Protein AF-A0A2E2AI32-F1 (afdb_monomer_lite)

Secondary structure (DSSP, 8-state):
-HHHHTTTHHHHHHHHHHHHHHHHHHT----HHHHHHHHTHHHHHHHHHHHHHHHHHHHTTTSS-HHHHHHHHHHHHHHHHHHHHHHHHHHHHH--

Sequence (96 aa):
MLFIITLGIYGIYRYCVTFKEMVEHQGQEENAVLWTILALIPIGSLFSFWKYGGLVEGVTNNKYPHRLLFVLLIFMGLAAWLITQLEPNKPATQEA

Structure (mmCIF, N/CA/C/O backbone):
data_AF-A0A2E2AI32-F1
#
_entry.id   AF-A0A2E2AI32-F1
#
loop_
_atom_site.group_PDB
_atom_site.id
_atom_site.type_symbol
_atom_site.label_atom_id
_atom_site.label_alt_id
_atom_site.label_comp_id
_atom_site.label_asym_id
_atom_site.label_entity_id
_atom_site.label_seq_id
_atom_site.pdbx_PDB_ins_code
_atom_site.Cartn_x
_atom_site.Cartn_y
_atom_site.Cartn_z
_atom_site.occupancy
_atom_site.B_iso_or_equiv
_atom_site.auth_seq_id
_atom_site.auth_comp_id
_atom_site.auth_asym_id
_atom_site.auth_atom_id
_atom_site.pdbx_PDB_model_num
ATOM 1 N N . MET A 1 1 ? -19.573 -0.750 -3.727 1.00 62.03 1 MET A N 1
ATOM 2 C CA . MET A 1 1 ? -19.630 0.272 -4.798 1.00 62.03 1 MET A CA 1
ATOM 3 C C . MET A 1 1 ? -18.880 1.552 -4.427 1.00 62.03 1 MET A C 1
ATOM 5 O O . MET A 1 1 ? -17.995 1.932 -5.178 1.00 62.03 1 MET A O 1
ATOM 9 N N . LEU A 1 2 ? -19.133 2.158 -3.256 1.00 73.44 2 LEU A N 1
ATOM 10 C CA . LEU A 1 2 ? -18.457 3.396 -2.819 1.00 73.44 2 LEU A CA 1
ATOM 11 C C . LEU A 1 2 ? -16.921 3.309 -2.776 1.00 73.44 2 LEU A C 1
ATOM 13 O O . LEU A 1 2 ? -16.262 4.259 -3.165 1.00 73.44 2 LEU A O 1
ATOM 17 N N . PHE A 1 3 ? -16.351 2.156 -2.405 1.00 68.19 3 PHE A N 1
ATOM 18 C CA . PHE A 1 3 ? -14.896 1.939 -2.397 1.00 68.19 3 PHE A CA 1
ATOM 19 C C . PHE A 1 3 ? -14.213 2.296 -3.729 1.00 68.19 3 PHE A C 1
ATOM 21 O O . PHE A 1 3 ? -13.187 2.967 -3.734 1.00 68.19 3 PHE A O 1
ATOM 28 N N . ILE A 1 4 ? -14.803 1.878 -4.853 1.00 70.56 4 ILE A N 1
ATOM 29 C CA . ILE A 1 4 ? -14.258 2.122 -6.196 1.00 70.56 4 ILE A CA 1
ATOM 30 C C . ILE A 1 4 ? -14.447 3.595 -6.580 1.00 70.56 4 ILE A C 1
ATOM 32 O O . ILE A 1 4 ? -13.536 4.219 -7.113 1.00 70.56 4 ILE A O 1
ATOM 36 N N . ILE A 1 5 ? -15.607 4.168 -6.247 1.00 76.00 5 ILE A N 1
ATOM 37 C CA . ILE A 1 5 ? -15.976 5.552 -6.584 1.00 76.00 5 ILE A CA 1
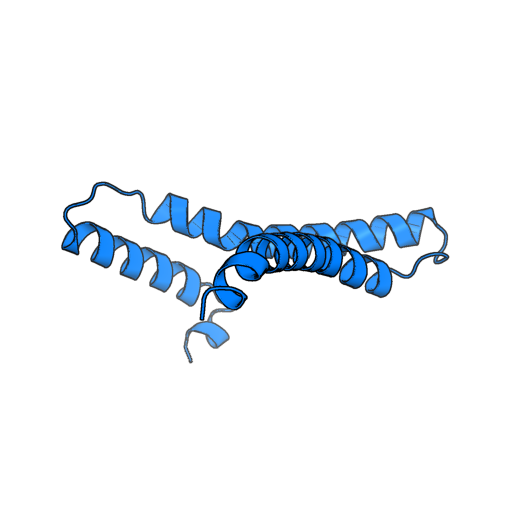ATOM 38 C C . ILE A 1 5 ? -15.077 6.563 -5.856 1.00 76.00 5 ILE A C 1
ATOM 40 O O . ILE A 1 5 ? -14.727 7.593 -6.420 1.00 76.00 5 ILE A O 1
ATOM 44 N N . THR A 1 6 ? -14.653 6.260 -4.627 1.00 81.00 6 THR A N 1
ATOM 45 C CA . THR A 1 6 ? -13.785 7.141 -3.829 1.00 81.00 6 THR A CA 1
ATOM 46 C C . THR A 1 6 ? -12.297 6.814 -3.952 1.00 81.00 6 THR A C 1
ATOM 48 O O . THR A 1 6 ? -11.532 7.197 -3.068 1.00 81.00 6 THR A O 1
ATOM 51 N N . LEU A 1 7 ? -11.884 6.027 -4.954 1.00 78.44 7 LEU A N 1
ATOM 52 C CA . LEU A 1 7 ? -10.489 5.589 -5.124 1.00 78.44 7 LEU A CA 1
ATOM 53 C C . LEU A 1 7 ? -9.886 4.963 -3.846 1.00 78.44 7 LEU A C 1
ATOM 55 O O . LEU A 1 7 ? -8.741 5.219 -3.487 1.00 78.44 7 LEU A O 1
ATOM 59 N N . GLY A 1 8 ? -10.676 4.176 -3.111 1.00 77.25 8 GLY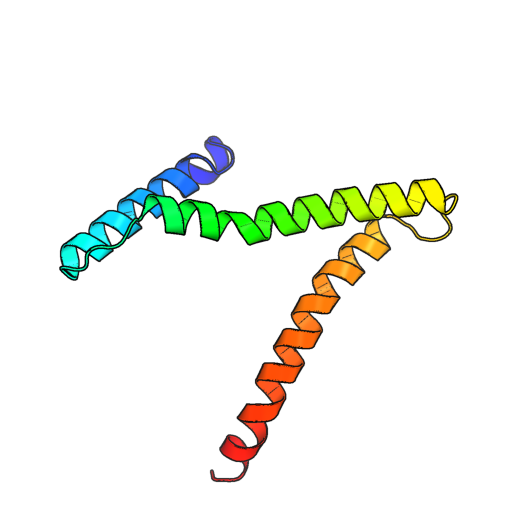 A N 1
ATOM 60 C CA . GLY A 1 8 ? -10.241 3.487 -1.893 1.00 77.25 8 GLY A CA 1
ATOM 61 C C . GLY A 1 8 ? -10.309 4.297 -0.590 1.00 77.25 8 GLY A C 1
ATOM 62 O O . GLY A 1 8 ? -10.301 3.684 0.477 1.00 77.25 8 GLY A O 1
ATOM 63 N N . ILE A 1 9 ? -10.483 5.627 -0.632 1.00 84.31 9 ILE A N 1
ATOM 64 C CA . ILE A 1 9 ? -10.527 6.488 0.575 1.00 84.31 9 ILE A CA 1
ATOM 65 C C . ILE A 1 9 ? -11.662 6.077 1.525 1.00 84.31 9 ILE A C 1
ATOM 67 O O . ILE A 1 9 ? -11.451 5.930 2.729 1.00 84.31 9 ILE A O 1
ATOM 71 N N . TYR A 1 10 ? -12.856 5.810 0.988 1.00 85.44 10 TYR A N 1
ATOM 72 C CA . TYR A 1 10 ? -13.984 5.318 1.783 1.00 85.44 10 TYR A CA 1
ATOM 73 C C . TYR A 1 10 ? -13.699 3.961 2.440 1.00 85.44 10 TYR A C 1
ATOM 75 O O . TYR A 1 10 ? -14.217 3.679 3.516 1.00 85.44 10 TYR A O 1
ATOM 83 N N . GLY A 1 11 ? -12.859 3.121 1.826 1.00 84.62 11 GLY A N 1
ATOM 84 C CA . GLY A 1 11 ? -12.440 1.854 2.426 1.00 84.62 11 GLY A CA 1
ATOM 85 C C . GLY A 1 11 ? -11.574 2.041 3.659 1.00 84.62 11 GLY A C 1
ATOM 86 O O . GLY A 1 11 ? -11.810 1.375 4.659 1.00 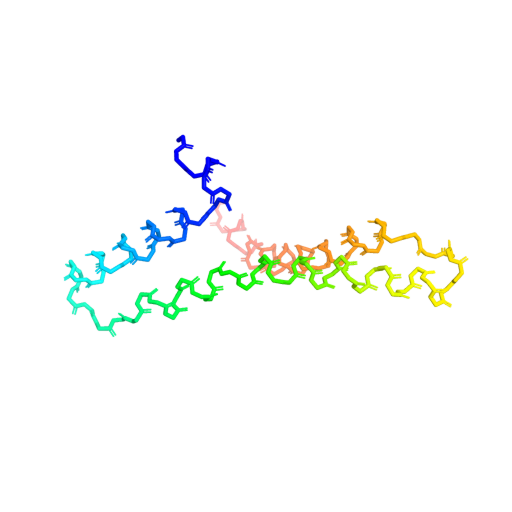84.62 11 GLY A O 1
ATOM 87 N N . ILE A 1 12 ? -10.629 2.981 3.600 1.00 88.88 12 ILE A N 1
ATOM 88 C CA . ILE A 1 12 ? -9.761 3.333 4.732 1.00 88.88 12 ILE A CA 1
ATOM 89 C C . ILE A 1 12 ? -10.608 3.879 5.886 1.00 88.88 12 ILE A C 1
ATOM 91 O O . ILE A 1 12 ? -10.472 3.430 7.022 1.00 88.88 12 ILE A O 1
ATOM 95 N N . TYR A 1 13 ? -11.539 4.792 5.582 1.00 90.19 13 TYR A N 1
ATOM 96 C CA . TYR A 1 13 ? -12.488 5.314 6.567 1.00 90.19 13 TYR A CA 1
ATOM 97 C C . TYR A 1 13 ? -13.309 4.193 7.215 1.00 90.19 13 TYR A C 1
ATOM 99 O O . TYR A 1 13 ? -13.355 4.087 8.439 1.00 90.19 13 TYR A O 1
ATOM 107 N N . ARG A 1 14 ? -13.921 3.326 6.400 1.00 90.25 14 ARG A N 1
ATOM 108 C CA . ARG A 1 14 ? -14.760 2.230 6.896 1.00 90.25 14 ARG A CA 1
ATOM 109 C C . ARG A 1 14 ? -13.963 1.253 7.754 1.00 90.25 14 ARG A C 1
ATOM 111 O O . ARG A 1 14 ? -14.458 0.847 8.795 1.00 90.25 14 ARG A O 1
ATOM 118 N N . TYR A 1 15 ? -12.739 0.918 7.347 1.00 90.06 15 TYR A N 1
ATOM 119 C CA . TYR A 1 15 ? -11.845 0.072 8.133 1.00 90.06 15 TYR A CA 1
ATOM 120 C C . TYR A 1 15 ? -11.587 0.674 9.518 1.00 90.06 15 TYR A C 1
ATOM 122 O O . TYR A 1 15 ? -11.783 -0.008 10.517 1.00 90.06 15 TYR A O 1
ATOM 130 N N . CYS A 1 16 ? -11.235 1.963 9.590 1.00 92.56 16 CYS A N 1
ATOM 131 C CA . CYS A 1 16 ? -10.985 2.644 10.861 1.00 92.56 16 CYS A CA 1
ATOM 132 C C . CYS A 1 16 ? -12.224 2.672 11.770 1.00 92.56 16 CYS A C 1
ATOM 134 O O . CYS A 1 16 ? -12.104 2.452 12.974 1.00 92.56 16 CYS A O 1
ATOM 136 N N . VAL A 1 17 ? -13.409 2.942 11.208 1.00 93.69 17 VAL A N 1
ATOM 137 C CA . VAL A 1 17 ? -14.670 2.971 11.970 1.00 93.69 17 VAL A CA 1
ATOM 138 C C . VAL A 1 17 ? -15.017 1.583 12.497 1.00 93.69 17 VAL A C 1
ATOM 140 O O . VAL A 1 17 ? -15.235 1.432 13.693 1.00 93.69 17 VAL A O 1
ATOM 143 N N . THR A 1 18 ? -14.988 0.561 11.643 1.00 92.81 18 THR A N 1
ATOM 144 C CA . THR A 1 18 ? -15.283 -0.816 12.058 1.00 92.81 18 THR A CA 1
ATOM 145 C C . THR A 1 18 ? -14.261 -1.327 13.075 1.00 92.81 18 THR A C 1
ATOM 147 O O . THR A 1 18 ? -14.635 -2.007 14.023 1.00 92.81 18 THR A O 1
ATOM 150 N N . PHE A 1 19 ? -12.980 -0.967 12.940 1.00 90.94 19 PHE A N 1
ATOM 151 C CA . PHE A 1 19 ? -11.967 -1.304 13.942 1.00 90.94 19 PHE A CA 1
ATOM 152 C C . PHE A 1 19 ? -12.292 -0.674 15.299 1.00 90.94 19 PHE A C 1
ATOM 154 O O . PHE A 1 19 ? -12.254 -1.358 16.317 1.00 90.94 19 PHE A O 1
ATOM 161 N N . LYS A 1 20 ? -12.675 0.607 15.314 1.00 92.75 20 LYS A N 1
ATOM 162 C CA . LYS A 1 20 ? -13.083 1.301 16.538 1.00 92.75 20 LYS A CA 1
ATOM 163 C C . LYS A 1 20 ? -14.299 0.634 17.197 1.00 92.75 20 LYS A C 1
ATOM 165 O O . LYS A 1 20 ? -14.265 0.392 18.397 1.00 92.75 20 LYS A O 1
ATOM 170 N N . GLU A 1 21 ? -15.321 0.283 16.417 1.00 91.94 21 GLU A N 1
ATOM 171 C CA . GLU A 1 21 ? -16.506 -0.437 16.912 1.00 91.94 21 GLU A CA 1
ATOM 172 C C . GLU A 1 21 ? -16.132 -1.793 17.537 1.00 91.94 21 GLU A C 1
ATOM 174 O O . GLU A 1 21 ? -16.648 -2.158 18.591 1.00 91.94 21 GLU A O 1
ATOM 179 N N . MET A 1 22 ? -15.200 -2.536 16.929 1.00 93.12 22 MET A N 1
ATOM 180 C CA . MET A 1 22 ? -14.728 -3.818 17.466 1.00 93.12 22 MET A CA 1
ATOM 181 C C . MET A 1 22 ? -13.950 -3.657 18.779 1.00 93.12 22 MET A C 1
ATOM 183 O O . MET A 1 22 ? -14.163 -4.434 19.708 1.00 93.12 22 MET A O 1
ATOM 187 N N . VAL A 1 23 ? -13.083 -2.647 18.872 1.00 92.62 23 VAL A N 1
ATOM 188 C CA . VAL A 1 23 ? -12.316 -2.332 20.088 1.00 92.62 23 VAL A CA 1
ATOM 189 C C . VAL A 1 23 ? -13.250 -1.961 21.242 1.00 92.62 23 VAL A C 1
ATOM 191 O O . VAL A 1 23 ? -13.111 -2.504 22.339 1.00 92.62 23 VAL A O 1
ATOM 194 N N . GLU A 1 24 ? -14.254 -1.116 20.976 1.00 91.25 24 GLU A N 1
ATOM 195 C CA . GLU A 1 24 ? -15.288 -0.746 21.953 1.00 91.25 24 GLU A CA 1
ATOM 196 C C . GLU A 1 24 ? -16.100 -1.969 22.407 1.00 91.25 24 GLU A C 1
ATOM 198 O O . GLU A 1 24 ? -16.309 -2.164 23.605 1.00 91.25 24 GLU A O 1
ATOM 203 N N . HIS A 1 25 ? -16.500 -2.844 21.478 1.00 92.75 25 HIS A N 1
ATOM 204 C CA . HIS A 1 25 ? -17.224 -4.074 21.808 1.00 92.75 25 HIS A CA 1
ATOM 205 C C . HIS A 1 25 ? -16.415 -5.072 22.642 1.00 92.75 25 HIS A C 1
ATOM 207 O O . HIS A 1 25 ? -17.004 -5.816 23.426 1.00 92.75 25 HIS A O 1
ATOM 213 N N . GLN A 1 26 ? -15.091 -5.107 22.485 1.00 91.56 26 GLN A N 1
ATOM 214 C CA . GLN A 1 26 ? -14.219 -5.986 23.267 1.00 91.56 26 GLN A CA 1
ATOM 215 C C . GLN A 1 26 ? -13.718 -5.355 24.574 1.00 91.56 26 GLN A C 1
ATOM 217 O O . GLN A 1 26 ? -13.017 -6.026 25.329 1.00 91.56 26 GLN A O 1
ATOM 222 N N . GLY A 1 27 ? -14.072 -4.096 24.859 1.00 88.81 27 GLY A N 1
ATOM 223 C CA . GLY A 1 27 ? -13.599 -3.382 26.048 1.00 88.81 27 GLY A CA 1
ATOM 224 C C . GLY A 1 27 ? -12.079 -3.193 26.073 1.00 88.81 27 GLY A C 1
ATOM 225 O O . GLY A 1 27 ? -11.490 -3.134 27.151 1.00 88.81 27 GLY A O 1
ATOM 226 N N . GLN A 1 28 ? -11.442 -3.153 24.901 1.00 88.44 28 GLN A N 1
ATOM 227 C CA . GLN A 1 28 ? -10.004 -2.931 24.765 1.00 88.44 28 GLN A CA 1
ATOM 228 C C . GLN A 1 28 ? -9.712 -1.442 24.552 1.00 88.44 28 GLN A C 1
ATOM 230 O O . GLN A 1 28 ? -10.553 -0.699 24.053 1.00 88.44 28 GLN A O 1
ATOM 235 N N . GLU A 1 29 ? -8.500 -1.003 24.887 1.00 86.69 29 GLU A N 1
ATOM 236 C 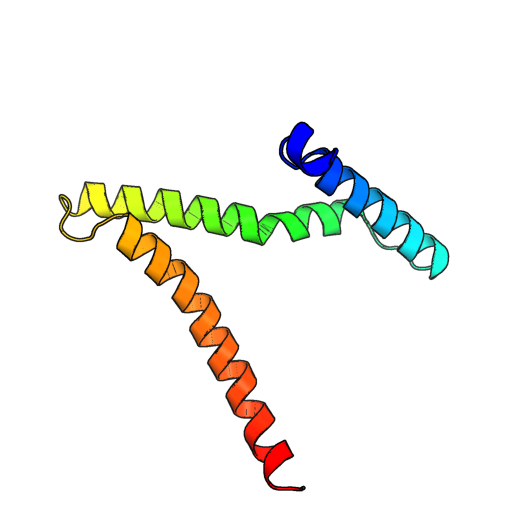CA . GLU A 1 29 ? -8.034 0.362 24.616 1.00 86.69 29 GLU A CA 1
ATOM 237 C C . GLU A 1 29 ? -6.988 0.359 23.495 1.00 86.69 29 GLU A C 1
ATOM 239 O O . GLU A 1 29 ? -5.793 0.541 23.724 1.00 86.69 29 GLU A O 1
ATOM 244 N N . GLU A 1 30 ? -7.436 0.133 22.257 1.00 90.62 30 GLU A N 1
ATOM 245 C CA . GLU A 1 30 ? -6.568 0.190 21.077 1.00 90.62 30 GLU A CA 1
ATOM 246 C C . GLU A 1 30 ? -6.804 1.431 20.207 1.00 90.62 30 GLU A C 1
ATOM 248 O O . GLU A 1 30 ? -7.915 1.948 20.070 1.00 90.62 30 GLU A O 1
ATOM 253 N N . ASN A 1 31 ? -5.742 1.890 19.536 1.00 91.69 31 ASN A N 1
ATOM 254 C CA . ASN A 1 31 ? -5.813 3.025 18.624 1.00 91.69 31 ASN A CA 1
ATOM 255 C C . ASN A 1 31 ? -6.135 2.569 17.191 1.00 91.69 31 ASN A C 1
ATOM 257 O O . ASN A 1 31 ? -5.247 2.229 16.407 1.00 91.69 31 ASN A O 1
ATOM 261 N N . ALA A 1 32 ? -7.417 2.635 16.825 1.00 90.69 32 ALA A N 1
ATOM 262 C CA . ALA A 1 32 ? -7.902 2.290 15.486 1.00 90.69 32 ALA A CA 1
ATOM 263 C C . ALA A 1 32 ? -7.201 3.062 14.349 1.00 90.69 32 ALA A C 1
ATOM 265 O O . ALA A 1 32 ? -6.989 2.521 13.260 1.00 90.69 32 ALA A O 1
ATOM 266 N N . VAL A 1 33 ? -6.804 4.316 14.590 1.00 91.25 33 VAL A N 1
ATOM 267 C CA . VAL A 1 33 ? -6.121 5.149 13.587 1.00 91.25 33 VAL A CA 1
ATOM 268 C C . VAL A 1 33 ? -4.715 4.621 13.321 1.00 91.25 33 VAL A C 1
ATOM 270 O O . VAL A 1 33 ? -4.323 4.494 12.162 1.00 91.25 33 VAL A O 1
ATOM 273 N N . LEU A 1 34 ? -3.977 4.261 14.376 1.00 93.94 34 LEU A N 1
ATOM 274 C CA . LEU A 1 34 ? -2.636 3.685 14.255 1.00 93.94 34 LEU A CA 1
ATOM 275 C C . LEU A 1 34 ? -2.663 2.411 13.404 1.00 93.94 34 LEU A C 1
ATOM 277 O O . LEU A 1 34 ? -1.898 2.294 12.445 1.00 93.94 34 LEU A O 1
ATOM 281 N N . TRP A 1 35 ? -3.575 1.488 13.711 1.00 90.56 35 TRP A N 1
ATOM 282 C CA . TRP A 1 35 ? -3.703 0.231 12.971 1.00 90.56 35 TRP A CA 1
ATOM 283 C C . TRP A 1 35 ? -4.149 0.434 11.529 1.00 90.56 35 TRP A C 1
ATOM 285 O O . TRP A 1 35 ? -3.675 -0.259 10.631 1.00 90.56 35 TRP A O 1
ATOM 295 N N . THR A 1 36 ? -5.003 1.426 11.283 1.00 91.88 36 THR A N 1
ATOM 296 C CA . THR A 1 36 ? -5.391 1.812 9.923 1.00 91.88 36 THR A CA 1
ATOM 297 C C . THR A 1 36 ? -4.193 2.327 9.122 1.00 91.88 36 THR A C 1
ATOM 299 O O . THR A 1 36 ? -4.031 1.949 7.965 1.00 91.88 36 THR A O 1
ATOM 302 N N . ILE A 1 37 ? -3.318 3.141 9.723 1.00 92.81 37 ILE A N 1
ATOM 303 C CA . ILE A 1 37 ? -2.083 3.609 9.071 1.00 92.81 37 ILE A CA 1
ATOM 304 C C . ILE A 1 37 ? -1.141 2.430 8.797 1.00 92.81 37 ILE A C 1
ATOM 306 O O . ILE A 1 37 ? -0.608 2.315 7.692 1.00 92.81 37 ILE A O 1
ATOM 310 N N . LEU A 1 38 ? -0.970 1.526 9.766 1.00 91.38 38 LEU A N 1
ATOM 311 C CA . LEU A 1 38 ? -0.151 0.321 9.603 1.00 91.38 38 LEU A CA 1
ATOM 312 C C . LEU A 1 38 ? -0.665 -0.581 8.472 1.00 91.38 38 LEU A C 1
ATOM 314 O O . LEU A 1 38 ? 0.133 -1.107 7.697 1.00 91.38 38 LEU A O 1
ATOM 318 N N . ALA A 1 39 ? -1.984 -0.702 8.314 1.00 88.38 39 ALA A N 1
ATOM 319 C CA . ALA A 1 39 ? -2.596 -1.468 7.230 1.00 88.38 39 ALA A CA 1
ATOM 320 C C . ALA A 1 39 ? -2.275 -0.909 5.827 1.00 88.38 39 ALA A C 1
ATOM 322 O O . ALA A 1 39 ? -2.391 -1.634 4.839 1.00 88.38 39 ALA A O 1
ATOM 323 N N . LEU A 1 40 ? -1.832 0.351 5.719 1.00 90.25 40 LEU A N 1
ATOM 324 C CA . LEU A 1 40 ? -1.388 0.959 4.459 1.00 90.25 40 LEU A CA 1
ATOM 325 C C . LEU A 1 40 ? 0.093 0.699 4.145 1.00 90.25 40 LEU A C 1
ATOM 327 O O . LEU A 1 40 ? 0.506 0.920 3.003 1.00 90.25 40 LEU A O 1
ATOM 331 N N . ILE A 1 41 ? 0.889 0.204 5.103 1.00 92.06 41 ILE A N 1
ATOM 332 C CA . ILE A 1 41 ? 2.319 -0.088 4.902 1.00 92.06 41 ILE A CA 1
ATOM 333 C C . ILE A 1 41 ? 2.557 -0.988 3.682 1.00 92.06 41 ILE A C 1
ATOM 335 O O . ILE A 1 41 ? 3.388 -0.606 2.859 1.00 92.06 41 ILE A O 1
ATOM 339 N N . PRO A 1 42 ? 1.826 -2.105 3.472 1.00 86.56 42 PRO A N 1
ATOM 340 C CA . PRO A 1 42 ? 2.036 -2.955 2.300 1.00 86.56 42 PRO A CA 1
ATOM 341 C C . PRO A 1 42 ? 1.863 -2.206 0.971 1.00 86.56 42 PRO A C 1
ATOM 343 O O . PRO A 1 42 ? 2.609 -2.440 0.021 1.00 86.56 42 PRO A O 1
ATOM 346 N N . ILE A 1 43 ? 0.919 -1.262 0.904 1.00 89.75 43 ILE A N 1
ATOM 347 C CA . ILE A 1 43 ? 0.675 -0.439 -0.289 1.00 89.75 43 ILE A CA 1
ATOM 348 C C . ILE A 1 43 ? 1.845 0.526 -0.507 1.00 89.75 43 ILE A C 1
ATOM 350 O O . ILE A 1 43 ? 2.347 0.653 -1.627 1.00 89.75 43 ILE A O 1
ATOM 354 N N . GLY A 1 44 ? 2.317 1.162 0.570 1.00 91.62 44 GLY A N 1
ATOM 355 C CA . GLY A 1 44 ? 3.518 1.995 0.546 1.00 91.62 44 GLY A CA 1
ATOM 356 C C . GLY A 1 44 ? 4.745 1.214 0.069 1.00 91.62 44 GLY A C 1
ATOM 357 O O . GLY A 1 44 ? 5.454 1.675 -0.823 1.00 91.62 44 GLY A O 1
ATOM 358 N N . SER A 1 45 ? 4.947 -0.003 0.581 1.00 90.00 45 SER A N 1
ATOM 359 C CA . SER A 1 45 ? 6.035 -0.894 0.167 1.00 90.00 45 SER A CA 1
ATOM 360 C C . SER A 1 45 ? 5.973 -1.237 -1.324 1.00 90.00 45 SER A C 1
ATOM 362 O O . SER A 1 45 ? 6.997 -1.160 -2.002 1.00 90.00 45 SER A O 1
ATOM 364 N N . LEU A 1 46 ? 4.786 -1.540 -1.868 1.00 91.50 46 LEU A N 1
ATOM 365 C CA . LEU A 1 46 ? 4.615 -1.782 -3.307 1.00 91.50 46 LEU A CA 1
ATOM 366 C C . LEU A 1 46 ? 4.998 -0.552 -4.141 1.00 91.50 46 LEU A C 1
ATOM 368 O O . LEU A 1 46 ? 5.732 -0.670 -5.123 1.00 91.50 46 LEU A O 1
ATOM 372 N N . PHE A 1 47 ? 4.556 0.641 -3.738 1.00 94.06 47 PHE A N 1
ATOM 373 C CA . PHE A 1 47 ? 4.933 1.874 -4.427 1.00 94.06 47 PHE A CA 1
ATOM 374 C C . PHE A 1 47 ? 6.450 2.121 -4.377 1.00 94.06 47 PHE A C 1
ATOM 376 O O . PHE A 1 47 ? 7.055 2.491 -5.388 1.00 94.06 47 PHE A O 1
ATOM 383 N N . SER A 1 48 ? 7.081 1.859 -3.230 1.00 93.50 48 SER A N 1
ATOM 384 C CA . SER A 1 48 ? 8.534 1.940 -3.073 1.00 93.50 48 SER A CA 1
ATOM 385 C C . SER A 1 48 ? 9.272 0.963 -3.990 1.00 93.50 48 SER A C 1
ATOM 387 O O . SER A 1 48 ? 10.239 1.369 -4.633 1.00 93.50 48 SER A O 1
ATOM 389 N N . PHE A 1 49 ? 8.813 -0.287 -4.120 1.00 93.88 49 PHE A N 1
ATOM 390 C CA . PHE A 1 49 ? 9.423 -1.269 -5.027 1.00 93.88 49 PHE A CA 1
ATOM 391 C C . PHE A 1 49 ? 9.312 -0.853 -6.493 1.00 93.88 49 PHE A C 1
ATOM 393 O O . PHE A 1 49 ? 10.284 -0.981 -7.238 1.00 93.88 49 PHE A O 1
ATOM 400 N N . TRP A 1 50 ? 8.166 -0.302 -6.898 1.00 94.19 50 TRP A N 1
ATOM 401 C CA . TRP A 1 50 ? 7.985 0.248 -8.242 1.00 94.19 50 TRP A CA 1
ATOM 402 C C . TRP A 1 50 ? 8.973 1.394 -8.501 1.00 94.19 50 TRP A C 1
ATOM 404 O O . TRP A 1 50 ? 9.743 1.373 -9.460 1.00 94.19 50 TRP A O 1
ATOM 414 N N . LYS A 1 51 ? 9.038 2.384 -7.600 1.00 94.88 51 LYS A N 1
ATOM 415 C CA . LYS A 1 51 ? 9.997 3.495 -7.718 1.00 94.88 51 LYS A CA 1
ATOM 416 C C . LYS A 1 51 ? 11.445 3.009 -7.787 1.00 94.88 51 LYS A C 1
ATOM 418 O O . LYS A 1 51 ? 12.195 3.478 -8.641 1.00 94.88 51 LYS A O 1
ATOM 423 N N . TYR A 1 52 ? 11.819 2.069 -6.925 1.00 93.00 52 TYR A N 1
ATOM 424 C CA . TYR A 1 52 ? 13.164 1.505 -6.882 1.00 93.00 52 TYR A CA 1
ATOM 425 C C . TYR A 1 52 ? 13.533 0.786 -8.186 1.00 93.00 52 TYR A C 1
ATOM 427 O O . TYR A 1 52 ? 14.594 1.059 -8.745 1.00 93.00 52 TYR A O 1
ATOM 435 N N . GLY A 1 53 ? 12.638 -0.048 -8.730 1.00 93.38 53 GLY A N 1
ATOM 436 C CA . GLY A 1 53 ? 12.852 -0.730 -10.011 1.00 93.38 53 GLY A CA 1
ATOM 437 C C . GLY A 1 53 ? 13.147 0.236 -11.164 1.00 93.38 53 GLY A C 1
ATOM 438 O O . GLY A 1 53 ? 14.036 -0.026 -11.971 1.00 93.38 53 GLY A O 1
ATOM 439 N N . GLY A 1 54 ? 12.476 1.391 -11.200 1.00 93.19 54 GLY A N 1
ATOM 440 C CA . GLY A 1 54 ? 12.715 2.417 -12.224 1.00 93.19 54 GLY A CA 1
ATOM 441 C C . GLY A 1 54 ? 14.036 3.153 -12.072 1.00 93.19 54 GLY A C 1
ATOM 442 O O . GLY A 1 54 ? 14.688 3.453 -13.069 1.00 93.19 54 GLY A O 1
ATOM 443 N N . LEU A 1 55 ? 14.464 3.404 -10.834 1.00 94.56 55 LEU A N 1
ATOM 444 C CA . LEU A 1 55 ? 15.784 3.979 -10.579 1.00 94.56 55 LEU A CA 1
ATOM 445 C C . LEU A 1 55 ? 16.896 3.018 -11.019 1.00 94.56 55 LEU A C 1
ATOM 447 O O . LEU A 1 55 ? 17.852 3.444 -11.663 1.00 94.56 55 LEU A O 1
ATOM 451 N N . VAL A 1 56 ? 16.754 1.722 -10.727 1.00 93.75 56 VAL A N 1
ATOM 452 C CA . VAL A 1 56 ? 17.732 0.703 -11.138 1.00 93.75 56 VAL A CA 1
ATOM 453 C C . VAL A 1 56 ? 17.777 0.548 -12.659 1.00 93.75 56 VAL A C 1
ATOM 455 O O . VAL A 1 56 ? 18.867 0.498 -13.228 1.00 93.75 56 VAL A O 1
ATOM 458 N N . GLU A 1 57 ? 16.630 0.515 -13.339 1.00 95.19 57 GLU A N 1
ATOM 459 C CA . GLU A 1 57 ? 16.569 0.466 -14.809 1.00 95.19 57 GLU A CA 1
ATOM 460 C C . GLU A 1 57 ? 17.307 1.659 -15.444 1.00 95.19 57 GLU A C 1
ATOM 462 O O . GLU A 1 57 ? 18.107 1.470 -16.364 1.00 95.19 57 GLU A O 1
ATOM 467 N N . GLY A 1 58 ? 17.110 2.866 -14.898 1.00 93.50 58 GLY A N 1
ATOM 468 C CA . GLY A 1 58 ? 17.793 4.082 -15.345 1.00 93.50 58 GLY A CA 1
ATOM 469 C C . GLY A 1 58 ? 19.310 4.041 -15.138 1.00 93.50 58 GLY A C 1
ATOM 470 O O . GLY A 1 58 ? 20.061 4.360 -16.055 1.00 93.50 58 GLY A O 1
ATOM 471 N N . VAL A 1 59 ? 19.781 3.590 -13.969 1.00 95.88 59 VAL A N 1
ATOM 472 C CA . VAL A 1 59 ? 21.225 3.479 -13.667 1.00 95.88 59 VAL A CA 1
ATOM 473 C C . VAL A 1 59 ? 21.902 2.380 -14.491 1.00 95.88 59 VAL A C 1
ATOM 475 O O . VAL A 1 59 ? 23.083 2.479 -14.820 1.00 95.88 59 VAL A O 1
ATOM 478 N N . THR A 1 60 ? 21.167 1.326 -14.840 1.00 93.44 60 THR A N 1
ATOM 479 C CA . THR A 1 60 ? 21.712 0.158 -15.547 1.00 93.44 60 THR A CA 1
ATOM 480 C C . THR A 1 60 ? 21.507 0.208 -17.058 1.00 93.44 60 THR A C 1
ATOM 482 O O . THR A 1 60 ? 21.774 -0.787 -17.732 1.00 93.44 60 THR A O 1
ATOM 485 N N . ASN A 1 61 ? 21.075 1.353 -17.602 1.00 92.44 61 ASN A N 1
ATOM 486 C CA . ASN A 1 61 ? 20.797 1.547 -19.028 1.00 92.44 61 ASN A CA 1
ATOM 487 C C . ASN A 1 61 ? 19.897 0.441 -19.603 1.00 92.44 61 ASN A C 1
ATOM 489 O O . ASN A 1 61 ? 20.224 -0.173 -20.619 1.00 92.44 61 ASN A O 1
ATOM 493 N N . ASN A 1 62 ? 18.777 0.157 -18.929 1.00 90.88 62 ASN A N 1
ATOM 494 C CA . ASN A 1 62 ? 17.792 -0.849 -19.342 1.00 90.88 62 ASN A CA 1
ATOM 495 C C . ASN A 1 62 ? 18.316 -2.304 -19.381 1.00 90.88 62 ASN A C 1
ATOM 497 O O . ASN A 1 62 ? 17.674 -3.189 -19.943 1.00 90.88 62 ASN A O 1
ATOM 501 N N . LYS A 1 63 ? 19.473 -2.589 -18.761 1.00 91.56 63 LYS A N 1
ATOM 502 C CA . LYS A 1 63 ? 19.973 -3.966 -18.604 1.00 91.56 63 LYS A CA 1
ATOM 503 C C . LYS A 1 63 ? 19.045 -4.813 -17.730 1.00 91.56 63 LYS A C 1
ATOM 505 O O . LYS A 1 63 ? 18.892 -6.006 -17.982 1.00 91.56 63 LYS A O 1
ATOM 510 N N . TYR A 1 64 ? 18.436 -4.201 -16.715 1.00 91.44 64 TYR A N 1
ATOM 511 C CA . TYR A 1 64 ? 17.432 -4.841 -15.869 1.00 91.44 64 TYR A CA 1
ATOM 512 C C . TYR A 1 64 ? 16.104 -4.091 -15.996 1.00 91.44 64 TYR A C 1
ATOM 514 O O . TYR A 1 64 ? 15.994 -2.978 -15.478 1.00 91.44 64 TYR A O 1
ATOM 522 N N . PRO A 1 65 ? 15.100 -4.676 -16.671 1.00 92.44 65 PRO A N 1
ATOM 523 C CA . PRO A 1 65 ? 13.845 -3.988 -16.913 1.00 92.44 65 PRO A CA 1
ATOM 524 C C . PRO A 1 65 ? 13.073 -3.766 -15.610 1.00 92.44 65 PRO A C 1
ATOM 526 O O . PRO A 1 65 ? 12.944 -4.670 -14.775 1.00 92.44 65 PRO A O 1
ATOM 529 N N . HIS A 1 66 ? 12.486 -2.580 -15.475 1.00 93.31 66 HIS A N 1
ATOM 530 C CA . HIS A 1 66 ? 11.764 -2.129 -14.283 1.00 93.31 66 HIS A CA 1
ATOM 531 C C . HIS A 1 66 ? 10.726 -3.142 -13.806 1.00 93.31 66 HIS A C 1
ATOM 533 O O . HIS A 1 66 ? 10.668 -3.495 -12.628 1.00 93.31 66 HIS A O 1
ATOM 539 N N . ARG A 1 67 ? 9.886 -3.617 -14.733 1.00 92.06 67 ARG A N 1
ATOM 540 C CA . ARG A 1 67 ? 8.773 -4.524 -14.419 1.00 92.06 67 ARG A CA 1
ATOM 541 C C . ARG A 1 67 ? 9.270 -5.861 -13.875 1.00 92.06 67 ARG A C 1
ATOM 543 O O . ARG A 1 67 ? 8.643 -6.410 -12.977 1.00 92.06 67 ARG A O 1
ATOM 550 N N . LEU A 1 68 ? 10.398 -6.358 -14.390 1.00 92.81 68 LEU A N 1
ATOM 551 C CA . LEU A 1 68 ? 11.012 -7.595 -13.913 1.00 92.81 68 LEU A CA 1
ATOM 552 C C . LEU A 1 68 ? 11.521 -7.427 -12.480 1.00 92.81 68 LEU A C 1
ATOM 554 O O . LEU A 1 68 ? 11.233 -8.270 -11.635 1.00 92.81 68 LEU A O 1
ATOM 558 N N . LEU A 1 69 ? 12.218 -6.322 -12.194 1.00 92.00 69 LEU A N 1
ATOM 559 C CA . LEU A 1 69 ? 12.700 -6.014 -10.846 1.00 92.00 69 LEU A CA 1
ATOM 560 C C . LEU A 1 69 ? 11.552 -5.846 -9.848 1.00 92.00 69 LEU A C 1
ATOM 562 O O . LEU A 1 69 ? 11.621 -6.385 -8.748 1.00 92.00 69 LEU A O 1
ATOM 566 N N . PHE A 1 70 ? 10.480 -5.151 -10.233 1.00 93.00 70 PHE A N 1
ATOM 567 C CA . PHE A 1 70 ? 9.299 -4.979 -9.388 1.00 93.00 70 PHE A CA 1
ATOM 568 C C . PHE A 1 70 ? 8.671 -6.321 -8.994 1.00 93.00 70 PHE A C 1
ATOM 570 O O . PHE A 1 70 ? 8.439 -6.573 -7.813 1.00 93.00 70 PHE A O 1
ATOM 577 N N . VAL A 1 71 ? 8.450 -7.202 -9.975 1.00 92.56 71 VAL A N 1
ATOM 578 C CA . VAL A 1 71 ? 7.928 -8.553 -9.728 1.00 92.56 71 VAL A CA 1
ATOM 579 C C . VAL A 1 71 ? 8.882 -9.324 -8.814 1.00 92.56 71 VAL A C 1
ATOM 581 O O . VAL A 1 71 ? 8.450 -9.860 -7.797 1.00 92.56 71 VAL A O 1
ATOM 584 N N . LEU A 1 72 ? 10.184 -9.318 -9.110 1.00 91.38 72 LEU A N 1
ATOM 585 C CA . LEU A 1 72 ? 11.183 -10.032 -8.315 1.00 91.38 72 LEU A CA 1
ATOM 586 C C . LEU A 1 72 ? 11.196 -9.585 -6.840 1.00 91.38 72 LEU A C 1
ATOM 588 O O . LEU A 1 72 ? 11.263 -10.427 -5.945 1.00 91.38 72 LEU A O 1
ATOM 592 N N . LEU A 1 73 ? 11.068 -8.279 -6.580 1.00 89.06 73 LEU A N 1
ATOM 593 C CA . LEU A 1 73 ? 11.027 -7.717 -5.224 1.00 89.06 73 LEU A CA 1
ATOM 594 C C . LEU A 1 73 ? 9.783 -8.148 -4.436 1.00 89.06 73 LEU A C 1
ATOM 596 O O . LEU A 1 73 ? 9.893 -8.435 -3.246 1.00 89.06 73 LEU A O 1
ATOM 600 N N . ILE A 1 74 ? 8.619 -8.256 -5.087 1.00 89.44 74 ILE A N 1
ATOM 601 C CA . ILE A 1 74 ? 7.398 -8.782 -4.450 1.00 89.44 74 ILE A CA 1
ATOM 602 C C . ILE A 1 74 ? 7.587 -10.253 -4.065 1.00 89.44 74 ILE A C 1
ATOM 604 O O . ILE A 1 74 ? 7.265 -10.663 -2.947 1.00 89.44 74 ILE A O 1
ATOM 608 N N . PHE A 1 75 ? 8.127 -11.054 -4.987 1.00 88.75 75 PHE A N 1
ATOM 609 C CA . PHE A 1 75 ? 8.276 -12.493 -4.785 1.00 88.75 75 PHE A CA 1
ATOM 610 C C . PHE A 1 75 ? 9.324 -12.856 -3.729 1.00 88.75 75 PHE A C 1
ATOM 612 O O . PHE A 1 75 ? 9.214 -13.919 -3.123 1.00 88.75 75 PHE A O 1
ATOM 619 N N . MET A 1 76 ? 10.286 -11.976 -3.440 1.00 83.81 76 MET A N 1
ATOM 620 C CA . MET A 1 76 ? 11.276 -12.207 -2.384 1.00 83.81 76 MET A CA 1
ATOM 621 C C . MET A 1 76 ? 10.623 -12.348 -0.997 1.00 83.81 76 MET A C 1
ATOM 623 O O . MET A 1 76 ? 10.971 -13.254 -0.239 1.00 83.81 76 MET A O 1
ATOM 627 N N . GLY A 1 77 ? 9.628 -11.507 -0.687 1.00 81.00 77 GLY A N 1
ATOM 628 C CA . GLY A 1 77 ? 8.873 -11.592 0.569 1.00 81.00 77 GLY A CA 1
ATOM 629 C C . GLY A 1 77 ? 7.966 -12.824 0.637 1.00 81.00 77 GLY A C 1
ATOM 630 O O . GLY A 1 77 ? 7.921 -13.502 1.662 1.00 81.00 77 GLY A O 1
ATOM 631 N N . LEU A 1 78 ? 7.298 -13.160 -0.473 1.00 81.62 78 LEU A N 1
ATOM 632 C CA . LEU A 1 78 ? 6.462 -14.363 -0.578 1.00 81.62 78 LEU A CA 1
ATOM 633 C C . LEU A 1 78 ? 7.274 -15.651 -0.424 1.00 81.62 78 LEU A C 1
ATOM 635 O O . LEU A 1 78 ? 6.828 -16.569 0.255 1.00 81.62 78 LEU A O 1
ATOM 639 N N . ALA A 1 79 ? 8.463 -15.716 -1.023 1.00 83.25 79 ALA A N 1
ATOM 640 C CA . ALA A 1 79 ? 9.349 -16.869 -0.908 1.00 83.25 79 ALA A CA 1
ATOM 641 C C . ALA A 1 79 ? 9.811 -17.078 0.540 1.00 83.25 79 ALA A C 1
ATOM 643 O O . ALA A 1 79 ? 9.710 -18.190 1.054 1.00 83.25 79 ALA A O 1
ATOM 644 N N . ALA A 1 80 ? 10.249 -16.010 1.217 1.00 79.38 80 ALA A N 1
ATOM 645 C CA . ALA A 1 80 ? 10.619 -16.077 2.629 1.00 79.38 80 ALA A CA 1
ATOM 646 C C . ALA A 1 80 ? 9.438 -16.542 3.497 1.00 79.38 80 ALA A C 1
ATOM 648 O O . ALA A 1 80 ? 9.587 -17.467 4.293 1.00 79.38 80 ALA A O 1
ATOM 649 N N . TRP A 1 81 ? 8.248 -15.969 3.286 1.00 82.38 81 TRP A N 1
ATOM 650 C CA . TRP A 1 81 ? 7.037 -16.368 4.002 1.00 82.38 81 TRP A CA 1
ATOM 651 C C . TRP A 1 81 ? 6.673 -17.841 3.758 1.00 82.38 81 TRP A C 1
ATOM 653 O O . TRP A 1 81 ? 6.469 -18.580 4.718 1.00 82.38 81 TRP A O 1
ATOM 663 N N . LEU A 1 82 ? 6.675 -18.306 2.504 1.00 82.81 82 LEU A N 1
ATOM 664 C CA . LEU A 1 82 ? 6.393 -19.706 2.166 1.00 82.81 82 LEU A CA 1
ATOM 665 C C . LEU A 1 82 ? 7.367 -20.671 2.843 1.00 82.81 82 LEU A C 1
ATOM 667 O O . LEU A 1 82 ? 6.927 -21.661 3.418 1.00 82.81 82 LEU A O 1
ATOM 671 N N . ILE A 1 83 ? 8.670 -20.376 2.828 1.00 81.75 83 ILE A N 1
ATOM 672 C CA . ILE A 1 83 ? 9.674 -21.208 3.507 1.00 81.75 83 ILE A CA 1
ATOM 673 C C . ILE A 1 83 ? 9.363 -21.284 5.008 1.00 81.75 83 ILE A C 1
ATOM 675 O O . ILE A 1 83 ? 9.273 -22.379 5.561 1.00 81.75 83 ILE A O 1
ATOM 679 N N . THR A 1 84 ? 9.084 -20.142 5.647 1.00 77.31 84 THR A N 1
ATOM 680 C CA . THR A 1 84 ? 8.746 -20.100 7.082 1.00 77.31 84 THR A CA 1
ATOM 681 C C . THR A 1 84 ? 7.423 -20.774 7.445 1.00 77.31 84 THR A C 1
ATOM 683 O O . THR A 1 84 ? 7.236 -21.109 8.607 1.00 77.31 84 THR A O 1
ATOM 686 N N . GLN A 1 85 ? 6.510 -20.985 6.493 1.00 76.38 85 GLN A N 1
ATOM 687 C CA . GLN A 1 85 ? 5.262 -21.730 6.709 1.00 76.38 85 GLN A CA 1
ATOM 688 C C . GLN A 1 85 ? 5.427 -23.229 6.419 1.00 76.38 85 GLN A C 1
ATOM 690 O O . GLN A 1 85 ? 4.800 -24.065 7.065 1.00 76.38 85 GLN A O 1
ATOM 695 N N . LEU A 1 86 ? 6.294 -23.590 5.470 1.00 78.31 86 LEU A N 1
ATOM 696 C 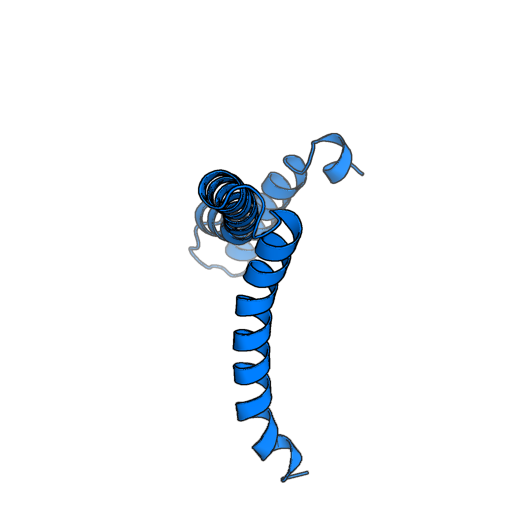CA . LEU A 1 86 ? 6.567 -24.982 5.113 1.00 78.31 86 LEU A CA 1
ATOM 697 C C . LEU A 1 86 ? 7.444 -25.691 6.151 1.00 78.31 86 LEU A C 1
ATOM 699 O O . LEU A 1 86 ? 7.269 -26.886 6.361 1.00 78.31 86 LEU A O 1
ATOM 703 N N . GLU A 1 87 ? 8.375 -24.992 6.805 1.00 70.00 87 GLU A N 1
ATOM 704 C CA . GLU A 1 87 ? 9.249 -25.589 7.828 1.00 70.00 87 GLU A CA 1
ATOM 705 C C . GLU A 1 87 ? 8.470 -26.110 9.057 1.00 70.00 87 GLU A C 1
ATOM 707 O O . GLU A 1 87 ? 8.645 -27.279 9.408 1.00 70.00 87 GLU A O 1
ATOM 712 N N . PRO A 1 88 ? 7.570 -25.323 9.687 1.00 60.12 88 PRO A N 1
ATOM 713 C CA . PRO A 1 88 ? 6.839 -25.749 10.882 1.00 60.12 88 PRO A CA 1
ATOM 714 C C . PRO A 1 88 ? 5.701 -26.736 10.595 1.00 60.12 88 PRO A C 1
ATOM 716 O O . PRO A 1 88 ? 5.285 -27.459 11.495 1.00 60.12 88 PRO A O 1
ATOM 719 N N . ASN A 1 89 ? 5.192 -26.788 9.359 1.00 57.97 89 ASN A N 1
ATOM 720 C CA . ASN A 1 89 ? 4.072 -27.663 8.989 1.00 57.97 89 ASN A CA 1
ATOM 721 C C . ASN A 1 89 ? 4.505 -29.110 8.656 1.00 57.97 89 ASN A C 1
ATOM 723 O O . ASN A 1 89 ? 3.673 -30.015 8.578 1.00 57.97 89 ASN A O 1
ATOM 727 N N . LYS A 1 90 ? 5.814 -29.351 8.481 1.00 63.47 90 LYS A N 1
ATOM 728 C CA . LYS A 1 90 ? 6.394 -30.689 8.254 1.00 63.47 90 LYS A CA 1
ATOM 729 C C . LYS A 1 90 ? 6.153 -31.676 9.414 1.00 63.47 90 LYS A C 1
ATOM 731 O O . LYS A 1 90 ? 5.670 -32.769 9.123 1.00 63.47 90 LYS A O 1
ATOM 736 N N . PRO A 1 91 ? 6.434 -31.350 10.694 1.00 60.59 91 PRO A N 1
ATOM 737 C CA . PRO A 1 91 ? 6.218 -32.290 11.801 1.00 60.59 91 PRO A CA 1
ATOM 738 C C . PRO A 1 91 ? 4.736 -32.599 12.065 1.00 60.59 91 PRO A C 1
ATOM 740 O O . PRO A 1 91 ? 4.406 -33.741 12.354 1.00 60.59 91 PRO A O 1
ATOM 743 N N . ALA A 1 92 ? 3.823 -31.639 11.869 1.00 57.34 92 ALA A N 1
ATOM 744 C CA . ALA A 1 92 ? 2.385 -31.846 12.090 1.00 57.34 92 ALA A CA 1
ATOM 745 C C . ALA A 1 92 ? 1.738 -32.852 11.114 1.00 57.34 92 ALA A C 1
ATOM 747 O O . ALA A 1 92 ? 0.687 -33.411 11.406 1.00 57.34 92 ALA A O 1
ATOM 748 N N . THR A 1 93 ? 2.363 -33.096 9.956 1.00 56.12 93 THR A N 1
ATOM 749 C CA . THR A 1 93 ? 1.880 -34.072 8.961 1.00 56.12 93 THR A CA 1
ATOM 750 C C . THR A 1 93 ? 2.427 -35.484 9.218 1.00 56.12 93 THR A C 1
ATOM 752 O O . THR A 1 93 ? 1.901 -36.449 8.678 1.00 56.12 93 THR A O 1
ATOM 755 N N . GLN A 1 94 ? 3.483 -35.629 10.028 1.00 55.84 94 GLN A N 1
ATOM 756 C CA . GLN A 1 94 ? 4.090 -36.930 10.346 1.00 55.84 94 GLN A CA 1
ATOM 757 C C . GLN A 1 94 ? 3.460 -37.614 11.571 1.00 55.84 94 GLN A C 1
ATOM 759 O O . GLN A 1 94 ? 3.726 -38.790 11.800 1.00 55.84 94 GLN A O 1
ATOM 764 N N . GLU A 1 95 ? 2.624 -36.904 12.333 1.00 50.81 95 GLU A N 1
ATOM 765 C CA . GLU A 1 95 ? 1.938 -37.415 13.531 1.00 50.81 95 GLU A CA 1
ATOM 766 C C . GLU A 1 95 ? 0.445 -37.761 13.303 1.00 50.81 95 GLU A C 1
ATOM 768 O O . GLU A 1 95 ? -0.259 -38.043 14.273 1.00 50.81 95 GLU A O 1
ATOM 773 N N . ALA A 1 96 ? -0.043 -37.754 12.051 1.00 47.50 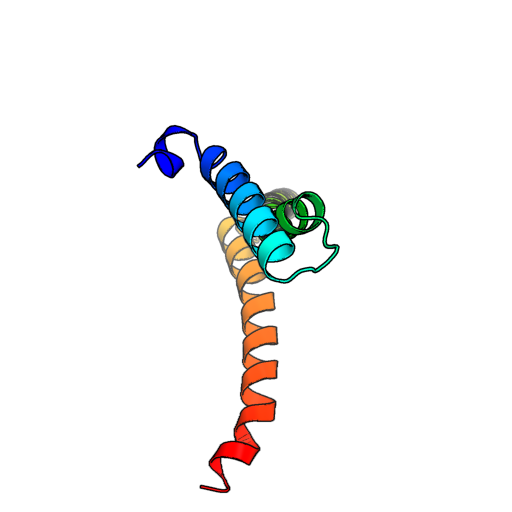96 ALA A N 1
ATOM 774 C CA . ALA A 1 96 ? -1.437 -38.053 11.678 1.00 47.50 96 ALA A CA 1
ATOM 775 C C . ALA A 1 96 ? -1.604 -39.403 10.963 1.00 47.50 96 ALA A C 1
ATOM 777 O O . ALA A 1 96 ? -0.761 -39.727 10.094 1.00 47.50 96 ALA A O 1
#

Foldseek 3Di:
DVCVVVVNPVVLVVQLVVVVVVCVVVVHDDRSNVVSVVVCVVVVVLVVQLVVLVVVCVVVVNPRHSVNSSVVVVVVVVVVVVVVVVVVVVVVVVVD

pLDDT: mean 85.24, std 11.39, range [47.5, 95.88]

Radius of gyration: 19.75 Å; chains: 1; bounding box: 41×45×45 Å